Protein AF-A0A941JQ91-F1 (afdb_monomer)

Organism: Niallia circulans (NCBI:txid1397)

pLDDT: mean 72.88, std 18.86, range [32.41, 93.0]

Foldseek 3Di:
DPDPVVLVCVLCVLDPPKDKDFDDDDPPPDDDDPPVQKGKIKIQDDPQLLVLVCVVNQWDADLQWTWHADPNRIIIIIHNHSVSVSVSSVSSVD

Radius of gyration: 12.21 Å; Cα contacts (8 Å, |Δi|>4): 137; chains: 1; bounding box: 34×28×26 Å

Structure (mmCIF, N/CA/C/O backbone):
data_AF-A0A941JQ91-F1
#
_entry.id   AF-A0A941JQ91-F1
#
loop_
_atom_site.group_PDB
_atom_site.id
_atom_site.type_symbol
_atom_site.label_atom_id
_atom_site.label_alt_id
_atom_site.label_comp_id
_atom_site.label_asym_id
_atom_site.label_entity_id
_atom_site.label_seq_id
_atom_site.pdbx_PDB_ins_code
_atom_site.Cartn_x
_atom_site.Cartn_y
_atom_site.Cartn_z
_atom_site.occupancy
_atom_site.B_iso_or_equiv
_atom_site.auth_seq_id
_atom_site.auth_comp_id
_atom_site.auth_asym_id
_atom_site.auth_atom_id
_atom_site.pdbx_PDB_model_num
ATOM 1 N N . MET A 1 1 ? 22.724 4.674 -11.992 1.00 34.12 1 MET A N 1
ATOM 2 C CA . MET A 1 1 ? 22.187 4.479 -10.630 1.00 34.12 1 MET A CA 1
ATOM 3 C C . MET A 1 1 ? 21.495 5.771 -10.222 1.00 34.12 1 MET A C 1
ATOM 5 O O . MET A 1 1 ? 22.163 6.676 -9.745 1.00 34.12 1 MET A O 1
ATOM 9 N N . TYR A 1 2 ? 20.204 5.911 -10.530 1.00 32.41 2 TYR A N 1
ATOM 10 C CA . TYR A 1 2 ? 19.415 7.060 -10.077 1.00 32.41 2 TYR A CA 1
ATOM 11 C C . TYR A 1 2 ? 18.900 6.761 -8.669 1.00 32.41 2 TYR A C 1
ATOM 13 O O . TYR A 1 2 ? 18.358 5.689 -8.412 1.00 32.41 2 TYR A O 1
ATOM 21 N N . SER A 1 3 ? 19.177 7.680 -7.751 1.00 38.06 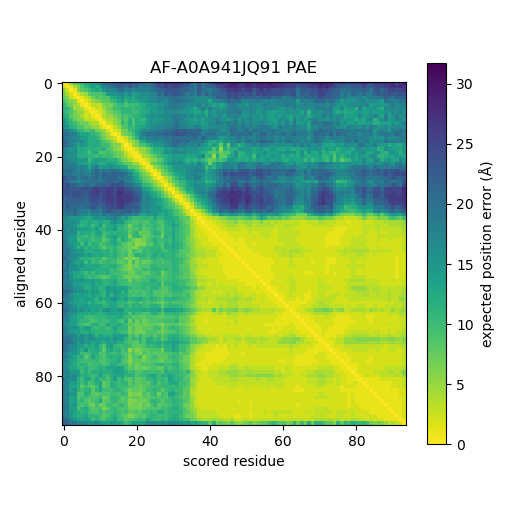3 SER A N 1
ATOM 22 C CA . SER A 1 3 ? 18.979 7.526 -6.314 1.00 38.06 3 SER A CA 1
ATOM 23 C C . SER A 1 3 ? 17.510 7.312 -5.946 1.00 38.06 3 SER A C 1
ATOM 25 O O . SER A 1 3 ? 16.711 8.241 -6.047 1.00 38.06 3 SER A O 1
ATOM 27 N N . ASN A 1 4 ? 17.200 6.133 -5.392 1.00 50.22 4 ASN A N 1
ATOM 28 C CA . ASN A 1 4 ? 15.934 5.807 -4.711 1.00 50.22 4 ASN A CA 1
ATOM 29 C C . ASN A 1 4 ? 15.465 6.900 -3.727 1.00 50.22 4 ASN A C 1
ATOM 31 O O . ASN A 1 4 ? 14.271 7.044 -3.483 1.00 50.22 4 ASN A O 1
ATOM 35 N N . ASN A 1 5 ? 16.390 7.704 -3.194 1.00 49.84 5 ASN A N 1
ATOM 36 C CA . ASN A 1 5 ? 16.093 8.775 -2.245 1.00 49.84 5 ASN A CA 1
ATOM 37 C C . ASN A 1 5 ? 15.271 9.929 -2.845 1.00 49.84 5 ASN A C 1
ATOM 39 O O . ASN A 1 5 ? 14.432 10.473 -2.140 1.00 49.84 5 ASN A O 1
ATOM 43 N N . GLN A 1 6 ? 15.454 10.295 -4.123 1.00 51.44 6 GLN A N 1
ATOM 44 C CA . GLN A 1 6 ? 14.648 11.371 -4.732 1.00 51.44 6 GLN A CA 1
ATOM 45 C C . GLN A 1 6 ? 13.204 10.924 -4.981 1.00 51.44 6 GLN A C 1
ATOM 47 O O . GLN A 1 6 ? 12.270 11.699 -4.790 1.00 51.44 6 GLN A O 1
ATOM 52 N N . THR A 1 7 ? 13.018 9.661 -5.361 1.00 54.56 7 THR A N 1
ATOM 53 C CA . THR A 1 7 ? 11.695 9.062 -5.554 1.00 54.56 7 THR A CA 1
ATOM 54 C C . THR A 1 7 ? 10.932 8.962 -4.234 1.00 54.56 7 THR A C 1
ATOM 56 O O . THR A 1 7 ? 9.756 9.305 -4.184 1.00 54.56 7 THR A O 1
ATOM 59 N N . LEU A 1 8 ? 11.613 8.573 -3.150 1.00 58.59 8 LEU A N 1
ATOM 60 C CA . LEU A 1 8 ? 11.038 8.550 -1.803 1.00 58.59 8 LEU A CA 1
ATOM 61 C C . LEU A 1 8 ? 10.618 9.948 -1.338 1.00 58.59 8 LEU A C 1
ATOM 63 O O . LEU A 1 8 ? 9.493 10.106 -0.883 1.00 58.59 8 LEU A O 1
ATOM 67 N N . SER A 1 9 ? 11.464 10.969 -1.515 1.00 58.19 9 SER A N 1
ATOM 68 C CA . SER A 1 9 ?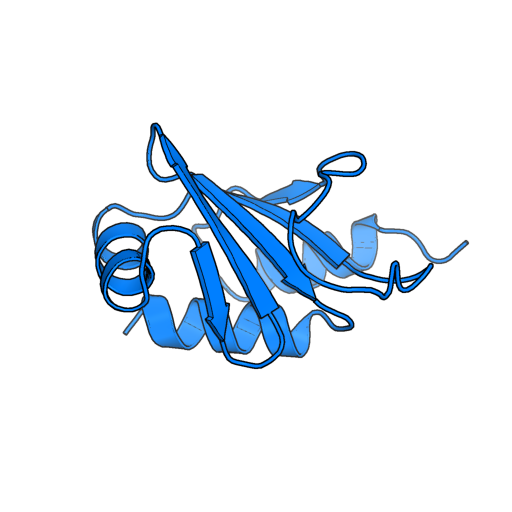 11.120 12.351 -1.144 1.00 58.19 9 SER A CA 1
ATOM 69 C C . SER A 1 9 ? 9.930 12.916 -1.927 1.00 58.19 9 SER A C 1
ATOM 71 O O . SER A 1 9 ? 9.177 13.718 -1.382 1.00 58.19 9 SER A O 1
ATOM 73 N N . ASN A 1 10 ? 9.726 12.492 -3.178 1.00 58.16 10 ASN A N 1
ATOM 74 C CA . ASN A 1 10 ? 8.563 12.905 -3.967 1.00 58.16 10 ASN A CA 1
ATOM 75 C C . ASN A 1 10 ? 7.254 12.255 -3.494 1.00 58.16 10 ASN A C 1
ATOM 77 O O . ASN A 1 10 ? 6.205 12.879 -3.618 1.00 58.16 10 ASN A O 1
ATOM 81 N N . ILE A 1 11 ? 7.305 11.032 -2.957 1.00 58.50 11 ILE A N 1
ATOM 82 C CA . ILE A 1 11 ? 6.134 10.335 -2.397 1.00 58.50 11 ILE A CA 1
ATOM 83 C C . ILE A 1 11 ? 5.838 10.865 -0.984 1.00 58.50 11 ILE A C 1
ATOM 85 O O . ILE A 1 11 ? 4.697 11.195 -0.669 1.00 58.50 11 ILE A O 1
ATOM 89 N N . ASP A 1 12 ? 6.878 11.033 -0.163 1.00 56.72 12 ASP A N 1
ATOM 90 C CA . ASP A 1 12 ? 6.800 11.575 1.202 1.00 56.72 12 ASP A CA 1
ATOM 91 C C . ASP A 1 12 ? 6.284 13.028 1.215 1.00 56.72 12 ASP A C 1
ATOM 93 O O . ASP A 1 12 ? 5.458 13.410 2.044 1.00 56.72 12 ASP A O 1
ATOM 97 N N . GLY A 1 13 ? 6.698 13.831 0.228 1.00 50.41 13 GLY A N 1
ATOM 98 C CA . GLY A 1 13 ? 6.258 15.218 0.077 1.00 50.41 13 GLY A CA 1
ATOM 99 C C . GLY A 1 13 ? 4.817 15.388 -0.416 1.00 50.41 13 GLY A C 1
ATOM 100 O O . GLY A 1 13 ? 4.215 16.428 -0.143 1.00 50.41 13 GLY A O 1
ATOM 101 N N . TYR A 1 14 ? 4.254 14.401 -1.125 1.00 49.59 14 TYR A N 1
ATOM 102 C CA . TYR A 1 14 ? 2.910 14.510 -1.709 1.00 49.59 14 TYR A CA 1
ATOM 103 C C . TYR A 1 14 ? 1.802 14.213 -0.703 1.00 49.59 14 TYR A C 1
ATOM 105 O O . TYR A 1 14 ? 0.715 14.781 -0.794 1.00 49.59 14 TYR A O 1
ATOM 113 N N . VAL A 1 15 ? 2.076 13.369 0.291 1.00 51.84 15 VAL A N 1
ATOM 114 C CA . VAL A 1 15 ? 1.079 13.009 1.293 1.00 51.84 15 VAL A CA 1
ATOM 115 C C . VAL A 1 15 ? 1.694 13.100 2.681 1.00 51.84 15 VAL A C 1
ATOM 117 O O . VAL A 1 15 ? 2.267 12.153 3.218 1.00 51.84 15 VAL A O 1
ATOM 120 N N . LYS A 1 16 ? 1.551 14.288 3.276 1.00 46.56 16 LYS A N 1
ATOM 121 C CA . LYS A 1 16 ? 1.876 14.543 4.682 1.00 46.56 16 LYS A CA 1
ATOM 122 C C . LYS A 1 16 ? 1.132 13.532 5.564 1.00 46.56 16 LYS A C 1
ATOM 124 O O . LYS A 1 16 ? -0.046 13.725 5.843 1.00 46.56 16 LYS A O 1
ATOM 129 N N . GLY A 1 17 ? 1.810 12.473 6.003 1.00 49.34 17 GLY A N 1
ATOM 130 C CA . GLY A 1 17 ? 1.231 11.476 6.911 1.00 49.34 17 GLY A CA 1
ATOM 131 C C . GLY A 1 17 ? 1.613 10.023 6.644 1.00 49.34 17 GLY A C 1
ATOM 132 O O . GLY A 1 17 ? 1.335 9.181 7.494 1.00 49.34 17 GLY A O 1
ATOM 133 N N . PHE A 1 18 ? 2.266 9.707 5.524 1.00 56.75 18 PHE A N 1
ATOM 134 C CA . PHE A 1 18 ? 2.732 8.345 5.273 1.00 56.75 18 PHE A CA 1
ATOM 135 C C . PHE A 1 18 ? 4.152 8.121 5.781 1.00 56.75 18 PHE A C 1
ATOM 137 O O . PHE A 1 18 ? 5.083 8.809 5.381 1.00 56.75 18 PHE A O 1
ATOM 144 N N . HIS A 1 19 ? 4.343 7.093 6.608 1.00 60.25 19 HIS A N 1
ATOM 145 C CA . HIS A 1 19 ? 5.677 6.553 6.847 1.00 60.25 19 HIS A CA 1
ATOM 146 C C . HIS A 1 19 ? 6.030 5.603 5.704 1.00 60.25 19 HIS A C 1
ATOM 148 O O . HIS A 1 19 ? 5.549 4.467 5.665 1.00 60.25 19 HIS A O 1
ATOM 154 N N . VAL A 1 20 ? 6.854 6.083 4.771 1.00 58.28 20 VAL A N 1
ATOM 155 C CA . VAL A 1 20 ? 7.311 5.315 3.610 1.00 58.28 20 VAL A CA 1
ATOM 156 C C . VAL A 1 20 ? 8.709 4.767 3.874 1.00 58.28 20 VAL A C 1
ATOM 158 O O . VAL A 1 20 ? 9.629 5.507 4.225 1.00 58.28 20 VAL A O 1
ATOM 161 N N . LYS A 1 21 ? 8.892 3.459 3.688 1.00 63.00 21 LYS A N 1
ATOM 162 C CA . LYS A 1 21 ? 10.209 2.815 3.723 1.00 63.00 21 LYS A CA 1
ATOM 163 C C . LYS A 1 21 ? 10.449 2.064 2.415 1.00 63.00 21 LYS A C 1
ATOM 165 O O . LYS A 1 21 ? 9.567 1.329 1.970 1.00 63.00 21 LYS A O 1
ATOM 170 N N . PRO A 1 22 ? 11.629 2.207 1.787 1.00 56.41 22 PRO A N 1
ATOM 171 C CA . PRO A 1 22 ? 11.995 1.326 0.690 1.00 56.41 22 PRO A CA 1
ATOM 172 C C . PRO A 1 22 ? 12.113 -0.101 1.224 1.00 56.41 22 PRO A C 1
ATOM 174 O O . PRO A 1 22 ? 12.750 -0.327 2.256 1.00 56.41 22 PRO A O 1
ATOM 177 N N . ILE A 1 23 ? 11.529 -1.061 0.513 1.00 57.84 23 ILE A N 1
ATOM 178 C CA . ILE A 1 23 ? 11.715 -2.481 0.813 1.00 57.84 23 ILE A CA 1
ATOM 179 C C . ILE A 1 23 ? 12.666 -3.096 -0.202 1.00 57.84 23 ILE A C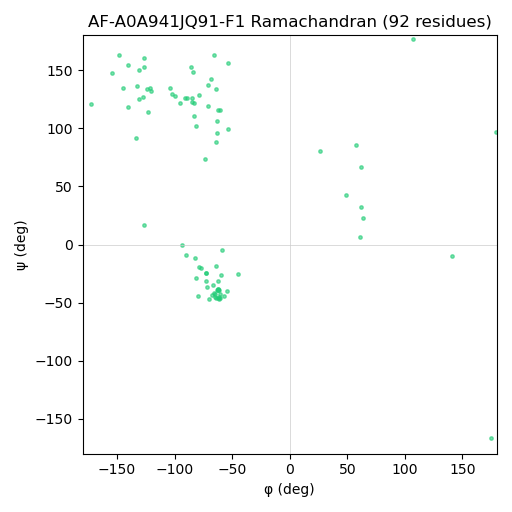 1
ATOM 181 O O . ILE A 1 23 ? 12.579 -2.836 -1.401 1.00 57.84 23 ILE A O 1
ATOM 185 N N . GLN A 1 24 ? 13.615 -3.890 0.295 1.00 49.44 24 GLN A N 1
ATOM 186 C CA . GLN A 1 24 ? 14.448 -4.719 -0.568 1.00 49.44 24 GLN A CA 1
ATOM 187 C C . GLN A 1 24 ? 13.563 -5.836 -1.120 1.00 49.44 24 GLN A C 1
ATOM 189 O O . GLN A 1 24 ? 12.973 -6.581 -0.343 1.00 49.44 24 GLN A O 1
ATOM 194 N N . GLU A 1 25 ? 13.440 -5.868 -2.449 1.00 49.00 25 GLU A N 1
ATOM 195 C CA . GLU A 1 25 ? 12.878 -6.945 -3.271 1.00 49.00 25 GLU A CA 1
ATOM 196 C C . GLU A 1 25 ? 11.847 -7.841 -2.572 1.00 49.00 25 GLU A C 1
ATOM 198 O O . GLU A 1 25 ? 12.128 -8.964 -2.157 1.00 49.00 25 GLU A O 1
ATOM 203 N N . THR A 1 26 ? 10.604 -7.372 -2.492 1.00 45.22 26 THR A N 1
ATOM 204 C CA . THR A 1 26 ? 9.481 -8.272 -2.238 1.00 45.22 26 THR A CA 1
ATOM 205 C C . THR A 1 26 ? 9.037 -8.907 -3.550 1.00 45.22 26 THR A C 1
ATOM 207 O O . THR A 1 26 ? 8.682 -8.222 -4.509 1.00 45.22 26 THR A O 1
ATOM 210 N N . CYS A 1 27 ? 9.060 -10.240 -3.600 1.00 45.22 27 CYS A N 1
ATOM 211 C CA . CYS A 1 27 ? 8.419 -11.007 -4.660 1.00 45.22 27 CYS A CA 1
ATOM 212 C C . CYS A 1 27 ? 6.908 -10.757 -4.592 1.00 45.22 27 CYS A C 1
ATOM 214 O O . CYS A 1 27 ? 6.200 -11.394 -3.809 1.00 45.22 27 CYS A O 1
ATOM 216 N N . PHE A 1 28 ? 6.411 -9.815 -5.393 1.00 52.31 28 PHE A N 1
ATOM 217 C CA . PHE A 1 28 ? 4.995 -9.766 -5.724 1.00 52.31 28 PHE A CA 1
ATOM 218 C C . PHE A 1 28 ? 4.685 -11.051 -6.496 1.00 52.31 28 PHE A C 1
ATOM 220 O O . PHE A 1 28 ? 5.123 -11.237 -7.631 1.00 52.31 28 PHE A O 1
ATOM 227 N N . TYR A 1 29 ? 4.003 -11.981 -5.831 1.00 46.62 29 TYR A N 1
ATOM 228 C CA . TYR A 1 29 ? 3.513 -13.217 -6.429 1.00 46.62 29 TYR A CA 1
ATOM 229 C C . TYR A 1 29 ? 2.321 -12.883 -7.328 1.00 46.62 29 TYR A C 1
ATOM 231 O O . TYR A 1 29 ? 1.190 -13.094 -6.921 1.00 46.62 29 TYR A O 1
ATOM 239 N N . ASP A 1 30 ? 2.574 -12.281 -8.490 1.00 39.66 30 ASP A N 1
ATOM 240 C CA . ASP A 1 30 ? 1.837 -12.578 -9.720 1.00 39.66 30 ASP A CA 1
ATOM 241 C C . ASP A 1 30 ? 2.482 -11.871 -10.925 1.00 39.66 30 ASP A C 1
ATOM 243 O O . ASP A 1 30 ? 2.569 -10.648 -11.006 1.00 39.66 30 ASP A O 1
ATOM 247 N N . THR A 1 31 ? 2.896 -12.678 -11.901 1.00 40.69 31 THR A N 1
ATOM 248 C CA . THR A 1 31 ? 3.102 -12.312 -13.313 1.00 40.69 31 THR A CA 1
ATOM 249 C C . THR A 1 31 ? 4.087 -11.179 -13.643 1.00 40.69 31 THR A C 1
ATOM 251 O O . THR A 1 31 ? 3.730 -10.053 -13.966 1.00 40.69 31 THR A O 1
ATOM 254 N N . GLY A 1 32 ? 5.362 -11.562 -13.742 1.00 41.84 32 GLY A N 1
ATOM 255 C CA . GLY A 1 32 ? 6.119 -11.326 -14.976 1.00 41.84 32 GLY A CA 1
ATOM 256 C C . GLY A 1 32 ? 6.323 -9.876 -15.411 1.00 41.84 32 GLY A C 1
ATOM 257 O O . GLY A 1 32 ? 5.870 -9.488 -16.480 1.00 41.84 32 GLY A O 1
ATOM 258 N N . SER A 1 33 ? 7.081 -9.105 -14.639 1.00 43.59 33 SER A N 1
ATOM 259 C CA . SER A 1 33 ? 8.105 -8.182 -15.153 1.00 43.59 33 SER A CA 1
ATOM 260 C C . SER A 1 33 ? 8.728 -7.484 -13.960 1.00 43.59 33 SER A C 1
ATOM 262 O O . SER A 1 33 ? 8.202 -6.495 -13.459 1.00 43.59 33 SER A O 1
ATOM 264 N N . TYR A 1 34 ? 9.866 -8.005 -13.504 1.00 49.22 34 TYR A N 1
ATOM 265 C CA . TYR A 1 34 ? 10.790 -7.216 -12.705 1.00 49.22 34 TYR A CA 1
ATOM 266 C C . TYR A 1 34 ? 11.282 -6.081 -13.605 1.00 49.22 34 TYR A C 1
ATOM 268 O O . TYR A 1 34 ? 12.267 -6.229 -14.327 1.00 49.22 34 TYR A O 1
ATOM 276 N N . TYR A 1 35 ? 10.571 -4.954 -13.625 1.00 52.38 35 TYR A N 1
ATOM 277 C CA . TYR A 1 35 ? 11.129 -3.740 -14.194 1.00 52.38 35 TYR A CA 1
ATOM 278 C C . TYR A 1 35 ? 12.372 -3.442 -13.362 1.00 52.38 35 TYR A C 1
ATOM 280 O O . TYR A 1 35 ? 12.253 -3.171 -12.168 1.00 52.38 35 TYR A O 1
ATOM 288 N N . SER A 1 36 ? 13.562 -3.492 -13.966 1.00 52.59 36 SER A N 1
ATOM 289 C CA . SER A 1 36 ? 14.833 -3.219 -13.273 1.00 52.59 36 SER A CA 1
ATOM 290 C C . SER A 1 36 ? 14.908 -1.810 -12.653 1.00 52.59 36 SER A C 1
ATOM 292 O O . SER A 1 36 ? 15.870 -1.512 -11.957 1.00 52.59 36 SER A O 1
ATOM 294 N N . ASN A 1 37 ? 13.887 -0.969 -12.880 1.00 60.94 37 ASN A N 1
ATOM 295 C CA . ASN A 1 37 ? 13.701 0.374 -12.326 1.00 60.94 37 ASN A CA 1
ATOM 296 C C . ASN A 1 37 ? 12.335 0.564 -11.623 1.00 60.94 37 ASN A C 1
ATOM 298 O O . ASN A 1 37 ? 11.893 1.697 -11.453 1.00 60.94 37 ASN A O 1
ATOM 302 N N . GLY A 1 38 ? 11.626 -0.515 -11.277 1.00 67.88 38 GLY A N 1
ATOM 303 C CA . GLY A 1 38 ? 10.345 -0.422 -10.573 1.00 67.88 38 GLY A CA 1
ATOM 304 C C . GLY A 1 38 ? 10.520 0.094 -9.145 1.00 67.88 38 GLY A C 1
ATOM 305 O O . GLY A 1 38 ? 11.483 -0.245 -8.458 1.00 67.88 38 GLY A O 1
ATOM 306 N N . ILE A 1 39 ? 9.580 0.916 -8.694 1.00 78.75 39 ILE A N 1
ATOM 307 C CA . ILE A 1 39 ? 9.533 1.453 -7.339 1.00 78.75 39 ILE A CA 1
ATOM 308 C C . ILE A 1 39 ? 8.839 0.426 -6.464 1.00 78.75 39 ILE A C 1
ATOM 310 O O . ILE A 1 39 ? 7.704 0.056 -6.745 1.00 78.75 39 ILE A O 1
ATOM 314 N N . ASN A 1 40 ? 9.522 -0.014 -5.409 1.00 83.88 40 ASN A N 1
ATOM 315 C CA . ASN A 1 40 ? 8.981 -0.935 -4.422 1.00 83.88 40 ASN A CA 1
ATOM 316 C C . ASN A 1 40 ? 9.066 -0.298 -3.031 1.00 83.88 40 ASN A C 1
ATOM 318 O O . ASN A 1 40 ? 10.161 -0.027 -2.527 1.00 83.88 40 ASN A O 1
ATOM 322 N N . ILE A 1 41 ? 7.911 -0.019 -2.432 1.00 81.50 41 ILE A N 1
ATOM 323 C CA . ILE A 1 41 ? 7.822 0.641 -1.131 1.00 81.50 41 ILE A CA 1
ATOM 324 C C . ILE A 1 41 ? 6.883 -0.107 -0.198 1.00 81.50 41 ILE A C 1
ATOM 326 O O . ILE A 1 41 ? 5.894 -0.712 -0.609 1.00 81.50 41 ILE A O 1
ATOM 330 N N . GLU A 1 42 ? 7.176 -0.004 1.088 1.00 85.44 42 GLU A N 1
ATOM 331 C CA . GLU A 1 42 ? 6.223 -0.268 2.148 1.00 85.44 42 GLU A CA 1
ATOM 332 C C . GLU A 1 42 ? 5.729 1.069 2.694 1.00 85.44 42 GLU A C 1
ATOM 334 O O . GLU A 1 42 ? 6.522 1.957 3.018 1.00 85.44 42 GLU A O 1
ATOM 339 N N . VAL A 1 43 ? 4.411 1.207 2.786 1.00 85.88 43 VAL A N 1
ATOM 340 C CA . VAL A 1 43 ? 3.757 2.391 3.333 1.00 85.88 43 VAL A CA 1
ATOM 341 C C . VAL A 1 43 ? 2.897 1.999 4.524 1.00 85.88 43 VAL A C 1
ATOM 343 O O . VAL A 1 43 ? 2.132 1.035 4.459 1.00 85.88 43 VAL A O 1
ATOM 346 N N . GLN A 1 44 ? 3.024 2.740 5.624 1.00 89.75 44 GLN A N 1
ATOM 347 C CA . GLN A 1 44 ? 2.086 2.645 6.737 1.00 89.75 44 GLN A CA 1
ATOM 348 C C . GLN A 1 44 ? 0.871 3.521 6.442 1.00 89.75 44 GLN A C 1
ATOM 350 O O . GLN A 1 44 ? 0.981 4.745 6.443 1.00 89.75 44 GLN A O 1
ATOM 355 N N . LEU A 1 45 ? -0.276 2.898 6.194 1.00 87.44 45 LEU A N 1
ATOM 356 C CA . LEU A 1 45 ? -1.536 3.582 5.932 1.00 87.44 45 LEU A CA 1
ATOM 357 C C . LEU A 1 45 ? -2.248 3.920 7.250 1.00 87.44 45 LEU A C 1
ATOM 359 O O . LEU A 1 45 ? -2.107 3.216 8.254 1.00 87.44 45 LEU A O 1
ATOM 363 N N . SER A 1 46 ? -3.057 4.978 7.248 1.00 89.06 46 SER A N 1
ATOM 364 C CA . SER A 1 46 ? -4.046 5.190 8.310 1.00 89.06 46 SER A CA 1
ATOM 365 C C . SER A 1 46 ? -5.125 4.100 8.276 1.00 89.06 46 SER A C 1
ATOM 367 O O . SER A 1 46 ? -5.305 3.416 7.266 1.00 89.06 46 SER A O 1
ATOM 369 N N . THR A 1 47 ? -5.882 3.945 9.367 1.00 89.44 47 THR A N 1
ATOM 370 C CA . THR A 1 47 ? -6.973 2.957 9.450 1.00 89.44 47 THR A CA 1
ATOM 371 C C . THR A 1 47 ? -7.982 3.112 8.308 1.00 89.44 47 THR A C 1
ATOM 373 O O . THR A 1 47 ? -8.432 2.115 7.747 1.00 89.44 47 THR A O 1
ATOM 376 N N . GLU A 1 48 ? -8.306 4.352 7.936 1.00 89.06 48 GLU A N 1
ATOM 377 C CA . GLU A 1 48 ? -9.250 4.663 6.858 1.00 89.06 48 GLU A CA 1
ATOM 378 C C . GLU A 1 48 ? -8.676 4.308 5.484 1.00 89.06 48 GLU A C 1
ATOM 380 O O . GLU A 1 48 ? -9.307 3.577 4.723 1.00 89.06 48 GLU A O 1
ATOM 385 N N . GLN A 1 49 ? -7.429 4.700 5.211 1.00 90.12 49 GLN A N 1
ATOM 386 C CA . GLN A 1 49 ? -6.740 4.358 3.963 1.00 90.12 49 GLN A CA 1
ATOM 387 C C . GLN A 1 49 ? -6.550 2.850 3.796 1.00 90.12 49 GLN A C 1
ATOM 389 O O . GLN A 1 49 ? -6.708 2.318 2.699 1.00 90.12 49 GLN A O 1
ATOM 394 N N . TYR A 1 50 ? -6.244 2.138 4.881 1.00 90.25 50 TYR A N 1
ATOM 395 C CA . TYR A 1 50 ? -6.129 0.686 4.854 1.00 90.25 50 TYR A CA 1
ATOM 396 C C . TYR A 1 50 ? -7.486 0.021 4.597 1.00 90.25 50 TYR A C 1
ATOM 398 O O . TYR A 1 50 ? -7.578 -0.877 3.763 1.00 90.25 50 TYR A O 1
ATOM 406 N N . ALA A 1 51 ? -8.558 0.484 5.248 1.00 91.75 51 ALA A N 1
ATOM 407 C CA . ALA A 1 51 ? -9.911 0.002 4.980 1.00 91.75 51 ALA A CA 1
ATOM 408 C C . ALA A 1 51 ? -10.340 0.276 3.527 1.00 91.75 51 ALA A C 1
ATOM 410 O O . ALA A 1 51 ? -10.943 -0.589 2.891 1.00 91.75 51 ALA A O 1
ATOM 411 N N . ASN A 1 52 ? -9.983 1.440 2.981 1.00 93.00 52 ASN A N 1
ATOM 412 C CA . ASN A 1 52 ? -10.213 1.793 1.584 1.00 93.00 52 ASN A CA 1
ATOM 413 C C . ASN A 1 52 ? -9.419 0.908 0.620 1.00 93.00 52 ASN A C 1
ATOM 415 O O . ASN A 1 52 ? -9.986 0.436 -0.362 1.00 93.00 52 ASN A O 1
ATOM 419 N N . LEU A 1 53 ? -8.151 0.610 0.919 1.00 91.31 53 LEU A N 1
ATOM 420 C CA . LEU A 1 53 ? -7.350 -0.328 0.132 1.00 91.31 53 LEU A CA 1
ATOM 421 C C . LEU A 1 53 ? -7.977 -1.731 0.132 1.00 91.31 53 LEU A C 1
ATOM 423 O O . LEU A 1 53 ? -8.089 -2.357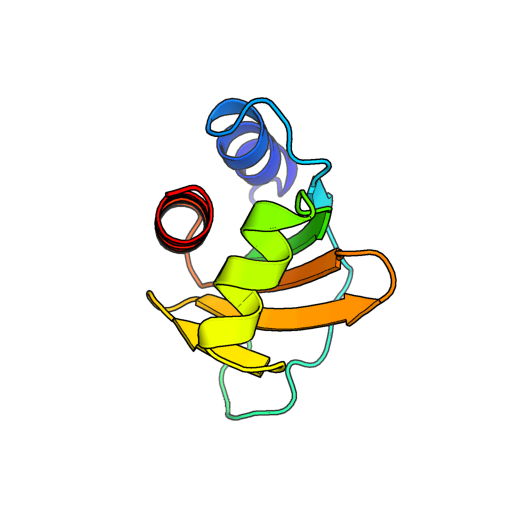 -0.920 1.00 91.31 53 LEU A O 1
ATOM 427 N N . LEU A 1 54 ? -8.460 -2.197 1.288 1.00 91.75 54 LEU A N 1
ATOM 428 C CA . LEU A 1 54 ? -9.098 -3.508 1.425 1.00 91.75 54 LEU A CA 1
ATOM 429 C C . LEU A 1 54 ? -10.404 -3.653 0.630 1.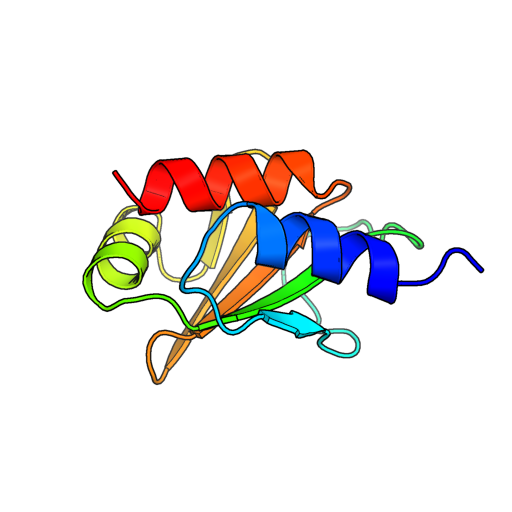00 91.75 54 LEU A C 1
ATOM 431 O O . LEU A 1 54 ? -10.789 -4.786 0.337 1.00 91.75 54 LEU A O 1
ATOM 435 N N . LYS A 1 55 ? -11.061 -2.558 0.212 1.00 92.88 55 LYS A N 1
ATOM 436 C CA . LYS A 1 55 ? -12.206 -2.620 -0.723 1.00 92.88 55 LYS A CA 1
ATOM 437 C C . LYS A 1 55 ? -11.818 -3.253 -2.063 1.00 92.88 55 LYS A C 1
ATOM 439 O O . LYS A 1 55 ? -12.666 -3.845 -2.724 1.00 92.88 55 LYS A O 1
ATOM 444 N N . TYR A 1 56 ? -10.543 -3.155 -2.438 1.00 89.81 56 TYR A N 1
ATOM 445 C CA . TYR A 1 56 ? -9.976 -3.747 -3.648 1.00 89.81 56 TYR A CA 1
ATOM 446 C C . TYR A 1 56 ? -9.358 -5.137 -3.405 1.00 89.81 56 TYR A C 1
ATOM 448 O O . TYR A 1 56 ? -8.865 -5.759 -4.344 1.00 89.81 56 TYR A O 1
ATOM 456 N N . GLY A 1 57 ? -9.398 -5.642 -2.166 1.00 89.31 57 GLY A N 1
ATOM 457 C CA . GLY A 1 57 ? -8.848 -6.935 -1.758 1.00 89.31 57 GLY A CA 1
ATOM 458 C C . GLY A 1 57 ? -7.569 -6.831 -0.919 1.00 89.31 57 GLY A C 1
ATOM 459 O O . GLY A 1 57 ? -7.044 -5.753 -0.664 1.00 89.31 57 GLY A O 1
ATOM 460 N N . TYR A 1 58 ? -7.056 -7.981 -0.470 1.00 87.75 58 TYR A N 1
ATOM 461 C CA . TYR A 1 58 ? -5.789 -8.057 0.279 1.00 87.75 58 TYR A CA 1
ATOM 462 C C . TYR A 1 58 ? -4.552 -7.977 -0.621 1.00 87.75 58 TYR A C 1
ATOM 464 O O . TYR A 1 58 ? -3.461 -7.670 -0.152 1.00 87.75 58 TYR A O 1
ATOM 472 N N . SER A 1 59 ? -4.707 -8.244 -1.912 1.00 88.38 59 SER A N 1
ATOM 473 C CA . SER A 1 59 ? -3.677 -8.069 -2.927 1.00 88.38 59 SER A CA 1
ATOM 474 C C . SER A 1 59 ? -4.341 -7.864 -4.276 1.00 88.38 59 SER A C 1
ATOM 476 O O . SER A 1 59 ? -5.397 -8.443 -4.534 1.00 88.38 59 SER A O 1
ATOM 478 N N . GLY A 1 60 ? -3.718 -7.085 -5.149 1.00 86.44 60 GLY A N 1
ATOM 479 C CA . GLY A 1 60 ? -4.277 -6.816 -6.464 1.00 86.44 60 GLY A CA 1
ATOM 480 C C . GLY A 1 60 ? -3.461 -5.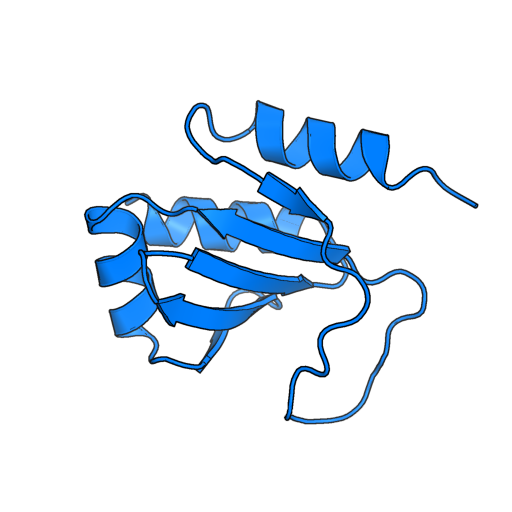799 -7.240 1.00 86.44 60 GLY A C 1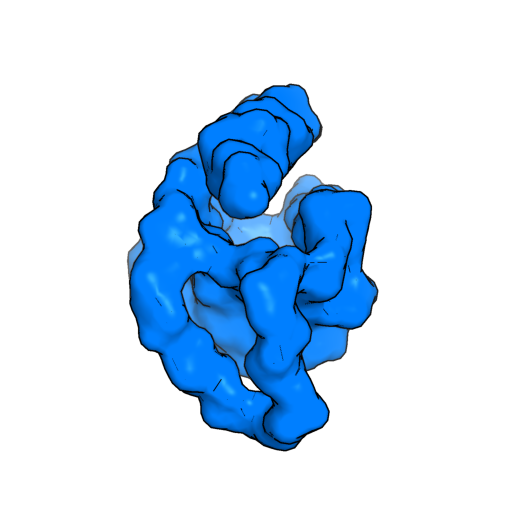
ATOM 481 O O . GLY A 1 60 ? -2.332 -5.470 -6.876 1.00 86.44 60 GLY A O 1
ATOM 482 N N . LYS A 1 61 ? -4.056 -5.300 -8.321 1.00 89.31 61 LYS A N 1
ATOM 483 C CA . LYS A 1 61 ? -3.485 -4.248 -9.155 1.00 89.31 61 LYS A CA 1
ATOM 484 C C . LYS A 1 61 ? -4.500 -3.127 -9.304 1.00 89.31 61 LYS A C 1
ATOM 486 O O . LYS A 1 61 ? -5.620 -3.391 -9.728 1.00 89.31 61 LYS A O 1
ATOM 491 N N . GLN A 1 62 ? -4.091 -1.899 -9.005 1.00 87.31 62 GLN A N 1
ATOM 492 C CA . GLN A 1 62 ? -4.926 -0.711 -9.141 1.00 87.31 62 GLN A CA 1
ATOM 493 C C . GLN A 1 62 ? -4.070 0.482 -9.572 1.00 87.31 62 GLN A C 1
ATOM 495 O O . GLN A 1 62 ? -2.976 0.659 -9.053 1.00 87.31 62 GLN A O 1
ATOM 500 N N . HIS A 1 63 ? -4.524 1.269 -10.555 1.00 84.56 63 HIS A N 1
ATOM 501 C CA . HIS A 1 63 ? -3.746 2.382 -11.140 1.00 84.56 63 HIS A CA 1
ATOM 502 C C . HIS A 1 63 ? -2.309 1.996 -11.541 1.00 84.56 63 HIS A C 1
ATOM 504 O O . HIS A 1 63 ? -1.365 2.707 -11.245 1.00 84.56 63 HIS A O 1
ATOM 510 N N . ASN A 1 64 ? -2.119 0.827 -12.166 1.00 87.19 64 ASN A N 1
ATOM 511 C CA . ASN A 1 64 ? -0.794 0.259 -12.490 1.00 87.19 64 ASN A CA 1
ATOM 512 C C . ASN A 1 64 ? 0.123 -0.043 -11.290 1.00 87.19 64 ASN A C 1
ATOM 514 O O . ASN A 1 64 ? 1.251 -0.492 -11.494 1.00 87.19 64 ASN A O 1
ATOM 518 N N . VAL A 1 65 ? -0.375 0.103 -10.064 1.00 86.88 65 VAL A N 1
ATOM 519 C CA . VAL A 1 65 ? 0.306 -0.284 -8.832 1.00 86.88 65 VAL A CA 1
ATOM 520 C C . VAL A 1 65 ? -0.151 -1.675 -8.426 1.00 86.88 65 VAL A C 1
ATOM 522 O O . VAL A 1 65 ? -1.338 -1.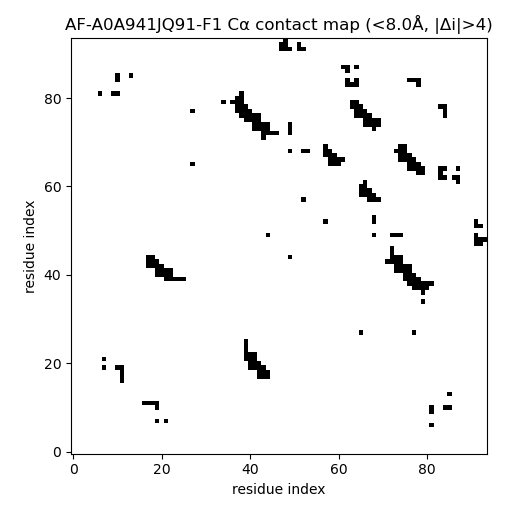919 -8.200 1.00 86.88 65 VAL A O 1
ATOM 525 N N . TYR A 1 66 ? 0.791 -2.598 -8.302 1.00 89.50 66 TYR A N 1
ATOM 526 C CA . TYR A 1 66 ? 0.564 -3.856 -7.607 1.00 89.50 66 TYR A CA 1
ATOM 527 C C . TYR A 1 66 ? 0.642 -3.595 -6.110 1.00 89.50 66 TYR A C 1
ATOM 529 O O . TYR A 1 66 ? 1.605 -2.995 -5.638 1.00 89.50 66 TYR A O 1
ATOM 537 N N . PHE A 1 67 ? -0.363 -4.034 -5.361 1.00 89.19 67 PHE A N 1
ATOM 538 C CA . PHE A 1 67 ? -0.411 -3.831 -3.922 1.00 89.19 67 PHE A CA 1
ATOM 539 C C . PHE A 1 67 ? -0.617 -5.144 -3.174 1.00 89.19 67 PHE A C 1
ATOM 541 O O . PHE A 1 67 ? -1.204 -6.104 -3.676 1.00 89.19 67 PHE A O 1
ATOM 548 N N . THR A 1 68 ? -0.130 -5.191 -1.940 1.00 91.19 68 THR A N 1
ATOM 549 C CA . THR A 1 68 ? -0.441 -6.247 -0.976 1.00 91.19 68 THR A CA 1
ATOM 550 C C . THR A 1 68 ? -0.605 -5.624 0.400 1.00 91.19 68 THR A C 1
ATOM 552 O O . THR A 1 68 ? 0.333 -5.035 0.936 1.00 91.19 68 THR A O 1
ATOM 555 N N . ALA A 1 69 ? -1.794 -5.763 0.972 1.00 89.44 69 ALA A N 1
ATOM 556 C CA . ALA A 1 69 ? -2.100 -5.365 2.332 1.00 89.44 69 ALA A CA 1
ATOM 557 C C . ALA A 1 69 ? -1.407 -6.309 3.330 1.00 89.44 69 ALA A C 1
ATOM 559 O O . ALA A 1 69 ? -1.372 -7.532 3.162 1.00 89.44 69 ALA A O 1
ATOM 560 N N . ARG A 1 70 ? -0.831 -5.731 4.379 1.00 88.38 70 ARG A N 1
ATOM 561 C CA . ARG A 1 70 ? -0.089 -6.401 5.447 1.00 88.38 70 ARG A CA 1
ATOM 562 C C . ARG A 1 70 ? -0.659 -5.994 6.802 1.00 88.38 70 ARG A C 1
ATOM 564 O O . ARG A 1 70 ? -1.312 -4.965 6.958 1.00 88.38 70 ARG A O 1
ATOM 571 N N . SER A 1 71 ? -0.373 -6.808 7.812 1.00 85.75 71 SER A N 1
ATOM 572 C CA . SER A 1 71 ? -0.749 -6.526 9.197 1.00 85.75 71 SER A CA 1
ATOM 573 C C . SER A 1 71 ? -0.263 -5.148 9.662 1.00 85.75 71 SER A C 1
ATOM 575 O O . SER A 1 71 ? 0.719 -4.617 9.148 1.00 85.75 71 SER A O 1
ATOM 577 N N . ASN A 1 72 ? -0.925 -4.590 10.679 1.00 87.00 72 ASN A N 1
ATOM 578 C CA . ASN A 1 72 ? -0.621 -3.269 11.250 1.00 87.00 72 ASN A CA 1
ATOM 579 C C . ASN A 1 72 ? -0.774 -2.097 10.262 1.00 87.00 72 ASN A C 1
ATOM 581 O O . ASN A 1 72 ? -0.061 -1.102 10.373 1.00 87.00 72 ASN A O 1
ATOM 585 N N . HIS A 1 73 ? -1.720 -2.213 9.326 1.00 89.75 73 HIS A N 1
ATOM 586 C CA . HIS A 1 73 ? -2.035 -1.197 8.317 1.00 89.75 73 HIS A CA 1
ATOM 587 C C . HIS A 1 73 ? -0.898 -0.899 7.330 1.00 89.75 73 HIS A C 1
ATOM 589 O O . HIS A 1 73 ? -0.864 0.165 6.717 1.00 89.75 73 HIS A O 1
ATOM 595 N N . TYR A 1 74 ? 0.039 -1.830 7.154 1.00 88.25 74 TYR A N 1
ATOM 596 C CA . TYR A 1 74 ? 1.080 -1.691 6.142 1.00 88.25 74 TYR A CA 1
ATOM 597 C C . TYR A 1 74 ? 0.585 -2.162 4.777 1.00 88.25 74 TYR A C 1
ATOM 599 O O . TYR A 1 74 ? -0.213 -3.090 4.678 1.00 88.25 74 TYR A O 1
ATOM 607 N N . ALA A 1 75 ? 1.089 -1.555 3.711 1.00 89.25 75 ALA A N 1
ATOM 608 C CA . ALA A 1 75 ? 0.892 -2.036 2.352 1.00 89.25 75 ALA A CA 1
ATOM 609 C C . ALA A 1 75 ? 2.223 -2.049 1.605 1.00 89.25 75 ALA A C 1
ATOM 611 O O . ALA A 1 75 ? 3.006 -1.104 1.690 1.00 89.25 75 ALA A O 1
ATOM 612 N N . HIS A 1 76 ? 2.475 -3.126 0.869 1.00 90.38 76 HIS A N 1
ATOM 613 C CA . HIS A 1 76 ? 3.559 -3.192 -0.109 1.00 90.38 76 HIS A CA 1
ATOM 614 C C . HIS A 1 76 ? 3.013 -2.713 -1.440 1.00 90.38 76 HIS A C 1
ATOM 616 O O . HIS A 1 76 ? 2.006 -3.253 -1.890 1.00 90.38 76 HIS A O 1
ATOM 622 N N . LEU A 1 77 ? 3.663 -1.724 -2.047 1.00 88.06 77 LEU A N 1
ATOM 623 C CA . LEU A 1 77 ? 3.283 -1.143 -3.329 1.00 88.06 77 LEU A CA 1
ATOM 624 C C . LEU A 1 77 ? 4.431 -1.295 -4.322 1.00 88.06 77 LEU A C 1
ATOM 626 O O . LEU A 1 77 ? 5.580 -0.985 -4.003 1.00 88.06 77 LEU A O 1
ATOM 630 N N . TYR A 1 78 ? 4.100 -1.725 -5.533 1.00 86.56 78 TYR A N 1
ATOM 631 C CA . TYR A 1 78 ? 5.030 -1.828 -6.644 1.00 86.56 78 TYR A CA 1
ATOM 632 C C . TYR A 1 78 ? 4.465 -1.191 -7.903 1.00 86.56 78 TYR A C 1
ATOM 634 O O . TYR A 1 78 ? 3.385 -1.561 -8.360 1.00 86.56 78 TYR A O 1
ATOM 642 N N . ALA A 1 79 ? 5.210 -0.260 -8.487 1.00 86.50 79 ALA A N 1
ATOM 643 C CA . ALA A 1 79 ? 4.825 0.409 -9.722 1.00 86.50 79 ALA A CA 1
ATOM 644 C C . ALA A 1 79 ? 6.045 0.787 -10.562 1.00 86.50 79 ALA A C 1
ATOM 646 O O . ALA A 1 79 ? 7.170 0.852 -10.068 1.00 86.50 79 ALA A O 1
ATOM 647 N N . ALA A 1 80 ? 5.824 1.082 -11.842 1.00 83.31 80 ALA A N 1
ATOM 648 C CA . ALA A 1 80 ? 6.877 1.595 -12.716 1.00 83.31 80 ALA A CA 1
ATOM 649 C C . ALA A 1 80 ? 7.168 3.090 -12.479 1.00 83.31 80 ALA A C 1
ATOM 651 O O . ALA A 1 80 ? 8.242 3.563 -12.849 1.00 83.31 80 ALA A O 1
ATOM 652 N N . SER A 1 81 ? 6.237 3.833 -11.868 1.00 81.19 81 SER A N 1
ATOM 653 C CA . SER A 1 81 ? 6.362 5.272 -11.631 1.00 81.19 81 SER A CA 1
ATOM 654 C C . SER A 1 81 ? 5.823 5.696 -10.259 1.00 81.19 81 SER A C 1
ATOM 656 O O . SER A 1 81 ? 4.973 5.034 -9.664 1.00 81.19 81 SER A O 1
ATOM 658 N N . ALA A 1 82 ? 6.344 6.809 -9.733 1.00 82.06 82 ALA A N 1
ATOM 659 C CA . ALA A 1 82 ? 5.862 7.382 -8.474 1.00 82.06 82 ALA A CA 1
ATOM 660 C C . ALA A 1 82 ? 4.482 8.034 -8.647 1.00 82.06 82 ALA A C 1
ATOM 662 O O . ALA A 1 82 ? 3.730 8.141 -7.686 1.00 82.06 82 ALA A O 1
ATOM 663 N N . GLU A 1 83 ? 4.147 8.445 -9.874 1.00 85.38 83 GLU A N 1
ATOM 664 C CA . GLU A 1 83 ? 2.839 9.001 -10.218 1.00 85.38 83 GLU A CA 1
ATOM 665 C C . GLU A 1 83 ? 1.730 7.962 -10.027 1.00 85.38 83 GLU A C 1
ATOM 667 O O . GLU A 1 83 ? 0.741 8.259 -9.364 1.00 85.38 83 GLU A O 1
ATOM 672 N N . ASP A 1 84 ? 1.938 6.727 -10.500 1.00 87.69 84 ASP A N 1
ATOM 673 C CA . ASP A 1 84 ? 1.003 5.613 -10.287 1.00 87.69 84 ASP A CA 1
ATOM 674 C C . ASP A 1 84 ? 0.762 5.368 -8.782 1.00 87.69 84 ASP A C 1
ATOM 676 O O . ASP A 1 84 ? -0.377 5.230 -8.330 1.00 87.69 84 ASP A O 1
ATOM 680 N N . ILE A 1 85 ? 1.837 5.372 -7.977 1.00 87.12 85 ILE A N 1
ATOM 681 C CA . ILE A 1 85 ? 1.754 5.228 -6.513 1.00 87.12 85 ILE A CA 1
ATOM 682 C C . ILE A 1 85 ? 0.945 6.375 -5.904 1.00 87.12 85 ILE A C 1
ATOM 684 O O . ILE A 1 85 ? 0.047 6.122 -5.104 1.00 87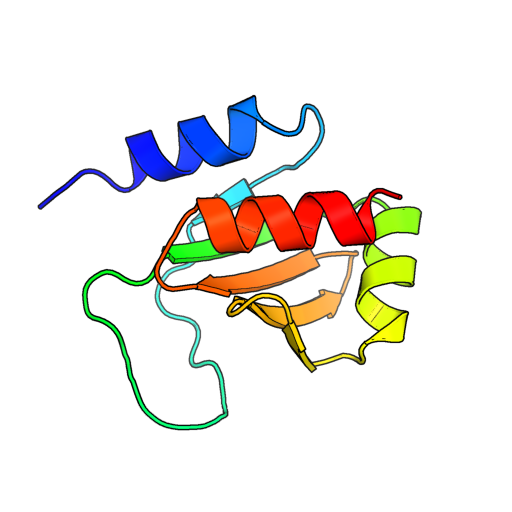.12 85 ILE A O 1
ATOM 688 N N . ASN A 1 86 ? 1.222 7.619 -6.294 1.00 87.31 86 ASN A N 1
ATOM 689 C CA . ASN A 1 86 ? 0.508 8.784 -5.779 1.00 87.31 86 ASN A CA 1
ATOM 690 C C . ASN A 1 86 ? -0.983 8.748 -6.139 1.00 87.31 86 ASN A C 1
ATOM 692 O O . ASN A 1 86 ? -1.808 9.051 -5.282 1.00 87.31 86 ASN A O 1
ATOM 696 N N . GLN A 1 87 ? -1.342 8.312 -7.350 1.00 90.12 87 GLN A N 1
ATOM 697 C CA . GLN A 1 87 ? -2.743 8.125 -7.742 1.00 90.12 87 GLN A CA 1
ATOM 698 C C . GLN A 1 87 ? -3.443 7.080 -6.870 1.00 90.12 87 GLN A C 1
ATOM 700 O O . GLN A 1 87 ? -4.550 7.326 -6.393 1.00 90.12 87 GLN A O 1
ATOM 705 N N . LEU A 1 88 ? -2.803 5.932 -6.609 1.00 90.19 88 LEU A N 1
ATOM 706 C CA . LEU A 1 88 ? -3.371 4.940 -5.694 1.00 90.19 88 LEU A CA 1
ATOM 707 C C . LEU A 1 88 ? -3.565 5.528 -4.290 1.00 90.19 88 LEU A C 1
ATOM 709 O O . LEU A 1 88 ? -4.624 5.343 -3.692 1.00 90.19 88 LEU A O 1
ATOM 713 N N . LEU A 1 89 ? -2.551 6.225 -3.770 1.00 89.25 89 LEU A N 1
ATOM 714 C CA . LEU A 1 89 ? -2.593 6.837 -2.444 1.00 89.25 89 LEU A CA 1
ATOM 715 C C . LEU A 1 89 ? -3.691 7.904 -2.337 1.00 89.25 89 LEU A C 1
ATOM 717 O O . LEU A 1 89 ? -4.361 7.969 -1.309 1.00 89.25 89 LEU A O 1
ATOM 721 N N . GLU A 1 90 ? -3.921 8.698 -3.382 1.00 89.25 90 GLU A N 1
ATOM 722 C CA . GLU A 1 90 ? -5.017 9.669 -3.445 1.00 89.25 90 GLU A CA 1
ATOM 723 C C . GLU A 1 90 ? -6.383 8.971 -3.431 1.00 89.25 90 GLU A C 1
ATOM 725 O O . GLU A 1 90 ? -7.262 9.344 -2.656 1.00 89.25 90 GLU A O 1
ATOM 730 N N . VAL A 1 91 ? -6.552 7.903 -4.215 1.00 88.81 91 VAL A N 1
ATOM 731 C CA . VAL A 1 91 ? -7.812 7.145 -4.282 1.00 88.81 91 VAL A CA 1
ATOM 732 C C . VAL A 1 91 ? -8.174 6.503 -2.949 1.00 88.81 91 VAL A C 1
ATOM 734 O O . VAL A 1 91 ? -9.346 6.489 -2.588 1.00 88.81 91 VAL A O 1
ATOM 737 N N . ILE A 1 92 ? -7.199 5.975 -2.206 1.00 89.44 92 ILE A N 1
ATOM 738 C CA . ILE A 1 92 ? -7.469 5.378 -0.888 1.00 89.44 92 ILE A CA 1
ATOM 739 C C . ILE A 1 92 ? -7.543 6.416 0.238 1.00 89.44 92 ILE A C 1
ATOM 741 O O . ILE A 1 92 ? -7.949 6.062 1.341 1.00 89.44 92 ILE A O 1
ATOM 745 N N . SER A 1 93 ? -7.145 7.667 -0.011 1.00 86.25 93 SER A N 1
ATOM 746 C CA . SER A 1 93 ? -7.247 8.766 0.963 1.00 86.25 93 SER A CA 1
ATOM 747 C C . SER A 1 93 ? -8.563 9.544 0.878 1.00 86.25 93 SER A C 1
ATOM 749 O O . SER A 1 93 ? -8.805 10.375 1.749 1.00 86.25 93 SER A O 1
ATOM 751 N N . ASN A 1 94 ? -9.377 9.290 -0.152 1.00 78.06 94 ASN A N 1
ATOM 752 C CA . ASN A 1 94 ? -10.739 9.810 -0.307 1.00 78.06 94 ASN A CA 1
ATOM 753 C C . ASN A 1 94 ? -11.790 8.775 0.126 1.00 78.06 94 ASN A C 1
ATOM 755 O O . ASN A 1 94 ? -12.922 9.200 0.439 1.00 78.06 94 ASN A O 1
#

Sequence (94 aa):
MYSNNQTLSNIDGYVKGFHVKPIQETCFYDTGSYYSNGINIEVQLSTEQYANLLKYGYSGKQHNVYFTARSNHYAHLYAASAEDINQLLEVISN

Secondary structure (DSSP, 8-state):
---HHHHHHHHHHHSTT-EEEE-S----SSSS---TT-EEEEEE--HHHHHHHHTT-SEEEETTEEEEEEGGGEEEEEES-HHHHHHHHHHHH-

Solvent-accessible surface area (backbone atoms only — not comparable to full-atom values): 5502 Å² total; per-residue (Å²): 137,83,62,68,64,62,58,49,52,57,56,47,69,73,41,88,82,51,57,72,43,82,50,82,81,75,82,73,91,68,82,92,70,86,52,95,74,45,48,46,35,34,35,41,43,52,74,64,32,37,55,46,45,47,76,69,41,59,54,49,73,50,66,78,18,38,39,33,62,44,81,93,36,26,32,42,39,35,21,79,46,70,65,34,47,49,53,42,54,52,64,27,70,108

Mean predicted aligned error: 10.01 Å

Nearest PDB structures (foldseek):
  3ju6-assembly1_B  TM=4.992E-01  e=9.314E-01  Apostichopus japonicus
  2fld-assembly1_A  TM=2.551E-01  e=4.484E+00  Monomastix sp. OKE-1
  1m5x-assembly1_B  TM=2.231E-01  e=3.487E+00  Monomastix sp. OKE-1
  3ko2-assembly1_B  TM=2.704E-01  e=8.406E+00  Monomastix sp. OKE-1
  3mip-assembly1_B  TM=2.948E-01  e=9.532E+00  synthetic construct